Protein AF-A0A533BGE8-F1 (afdb_monomer_lite)

Secondary structure (DSSP, 8-state):
--EEEEEEEE-S-HHHHHHHHHHHHHTTEEEEEEEE-SHHHHHHHHHHHHTT-

Radius of gyration: 11.95 Å; chains: 1; bounding box: 23×30×28 Å

pLDDT: mean 92.81, std 10.22, range [53.16, 98.25]

Foldseek 3Di:
DAAEDEEEAADPDPVVVVVVCVVSVVVRYDYPYDYDHDPVVVVVVVVVVVVVD

Structure (mmCIF, N/CA/C/O backbone):
data_AF-A0A533BGE8-F1
#
_entry.id   AF-A0A533BGE8-F1
#
loop_
_atom_site.group_PDB
_atom_site.id
_atom_site.type_symbol
_atom_site.label_atom_id
_atom_site.label_alt_id
_atom_site.label_comp_id
_atom_site.label_asym_id
_atom_site.label_entity_id
_atom_site.label_seq_id
_atom_site.pdbx_PDB_ins_code
_atom_site.Cartn_x
_atom_site.Cartn_y
_atom_site.Cartn_z
_atom_site.occupancy
_atom_site.B_iso_or_equiv
_atom_site.auth_seq_id
_atom_site.auth_comp_id
_atom_site.auth_asym_id
_atom_site.auth_atom_id
_atom_site.pdbx_PDB_model_num
ATOM 1 N N . MET A 1 1 ? -14.634 2.521 17.994 1.00 77.00 1 MET A N 1
ATOM 2 C CA . MET A 1 1 ? -14.500 3.723 17.143 1.00 77.00 1 MET A CA 1
ATOM 3 C C . MET A 1 1 ? -13.504 3.378 16.050 1.00 77.00 1 MET A C 1
ATOM 5 O O . MET A 1 1 ? -12.413 2.944 16.397 1.00 77.00 1 MET A O 1
ATOM 9 N N . VAL A 1 2 ? -13.889 3.470 14.779 1.00 88.00 2 VAL A N 1
ATOM 10 C CA . VAL A 1 2 ? -12.966 3.251 13.653 1.00 88.00 2 VAL A CA 1
ATOM 11 C C . VAL A 1 2 ? -12.210 4.545 13.349 1.00 88.00 2 VAL A C 1
ATOM 13 O O . VAL A 1 2 ? -12.776 5.630 13.478 1.00 88.00 2 VAL A O 1
ATOM 16 N N . ARG A 1 3 ? -10.915 4.444 13.034 1.00 96.38 3 ARG A N 1
ATOM 17 C CA . ARG A 1 3 ? -10.029 5.594 12.780 1.00 96.38 3 ARG A CA 1
ATOM 18 C C . ARG A 1 3 ? -9.726 5.717 11.283 1.00 96.38 3 ARG A C 1
ATOM 20 O O . ARG A 1 3 ? -9.055 4.823 10.764 1.00 96.38 3 ARG A O 1
ATOM 27 N N . PRO A 1 4 ? -10.141 6.799 10.597 1.00 96.44 4 PRO A N 1
ATOM 28 C CA . PRO A 1 4 ? -9.787 7.014 9.197 1.00 96.44 4 PRO A CA 1
ATOM 29 C C . PRO A 1 4 ? -8.269 7.020 8.997 1.00 96.44 4 PRO A C 1
ATOM 31 O O . PRO A 1 4 ? -7.545 7.683 9.745 1.00 96.44 4 PRO A O 1
ATOM 34 N N . LEU A 1 5 ? -7.785 6.294 7.990 1.00 95.81 5 LEU A N 1
ATOM 35 C CA . LEU A 1 5 ? -6.360 6.198 7.678 1.00 95.81 5 LEU A CA 1
ATOM 36 C C . LEU A 1 5 ? -6.144 6.276 6.168 1.00 95.81 5 LEU A C 1
ATOM 38 O O . LEU A 1 5 ? -6.684 5.477 5.417 1.00 95.81 5 LEU A O 1
ATOM 42 N N . ARG A 1 6 ? -5.325 7.219 5.705 1.00 95.06 6 ARG A N 1
ATOM 43 C CA . ARG A 1 6 ? -4.939 7.303 4.291 1.00 95.06 6 ARG A CA 1
ATOM 44 C C . ARG A 1 6 ? -3.693 6.461 4.063 1.00 95.06 6 ARG A C 1
ATOM 46 O O . ARG A 1 6 ? -2.699 6.667 4.757 1.00 95.06 6 ARG A O 1
ATOM 53 N N . VAL A 1 7 ? -3.747 5.537 3.110 1.00 95.88 7 VAL A N 1
ATOM 54 C CA . VAL A 1 7 ? -2.687 4.546 2.887 1.00 95.88 7 VAL A CA 1
ATOM 55 C C . VAL A 1 7 ? -2.249 4.568 1.425 1.00 95.88 7 VAL A C 1
ATOM 57 O O . VAL A 1 7 ? -3.070 4.469 0.518 1.00 95.88 7 VAL A O 1
ATOM 60 N N . LEU A 1 8 ? -0.946 4.679 1.189 1.00 96.88 8 LEU A N 1
ATOM 61 C CA . LEU A 1 8 ? -0.338 4.374 -0.103 1.00 96.88 8 LEU A CA 1
ATOM 62 C C . LEU A 1 8 ? 0.314 2.996 0.024 1.00 96.88 8 LEU A C 1
ATOM 64 O O . LEU A 1 8 ? 1.233 2.835 0.822 1.00 96.88 8 LEU A O 1
ATOM 68 N N . VAL A 1 9 ? -0.192 2.014 -0.716 1.00 97.06 9 VAL A N 1
ATOM 69 C CA . VAL A 1 9 ? 0.316 0.637 -0.722 1.00 97.06 9 VAL A CA 1
ATOM 70 C C . VAL A 1 9 ? 1.220 0.467 -1.937 1.00 97.06 9 VAL A C 1
ATOM 72 O O . VAL A 1 9 ? 0.784 0.725 -3.058 1.00 97.06 9 VAL A O 1
ATOM 75 N N . ILE A 1 10 ? 2.468 0.057 -1.713 1.00 97.00 10 ILE A N 1
ATOM 76 C CA . ILE A 1 10 ? 3.411 -0.292 -2.776 1.00 97.00 10 ILE A CA 1
ATOM 77 C C . ILE A 1 10 ? 3.478 -1.811 -2.819 1.00 97.00 10 ILE A C 1
ATOM 79 O O . ILE A 1 10 ? 4.122 -2.402 -1.962 1.00 97.00 10 ILE A O 1
ATOM 83 N N . GLU A 1 11 ? 2.754 -2.410 -3.756 1.00 97.31 11 GLU A N 1
ATOM 84 C CA . GLU A 1 11 ? 2.595 -3.862 -3.851 1.00 97.31 11 GLU A CA 1
ATOM 85 C C . GLU A 1 11 ? 2.193 -4.230 -5.282 1.00 97.31 11 GLU A C 1
ATOM 87 O O . GLU A 1 11 ? 1.259 -3.625 -5.831 1.00 97.31 11 GLU A O 1
ATOM 92 N N . ASP A 1 12 ? 2.896 -5.189 -5.883 1.00 94.81 12 ASP A N 1
ATOM 93 C CA . ASP A 1 12 ? 2.641 -5.683 -7.242 1.00 94.81 12 ASP A CA 1
ATOM 94 C C . ASP A 1 12 ? 1.517 -6.729 -7.280 1.00 94.81 12 ASP A C 1
ATOM 96 O O . ASP A 1 12 ? 0.830 -6.854 -8.296 1.00 94.81 12 ASP A O 1
ATOM 100 N N . ASN A 1 13 ? 1.247 -7.394 -6.156 1.00 96.81 13 ASN A N 1
ATOM 101 C CA . ASN A 1 13 ? 0.129 -8.315 -5.997 1.00 96.81 13 ASN A CA 1
ATOM 102 C C . ASN A 1 13 ? -1.111 -7.650 -5.360 1.00 96.81 13 ASN A C 1
ATOM 104 O O . ASN A 1 13 ? -1.093 -7.135 -4.240 1.00 96.81 13 ASN A O 1
ATOM 108 N N . GLU A 1 14 ? -2.242 -7.691 -6.064 1.00 95.94 14 GLU A N 1
ATOM 109 C CA . GLU A 1 14 ? -3.513 -7.163 -5.561 1.00 95.94 14 GLU A CA 1
ATOM 110 C C . GLU A 1 14 ? -4.036 -7.921 -4.329 1.00 95.94 14 GLU A C 1
ATOM 112 O O . GLU A 1 14 ? -4.571 -7.292 -3.410 1.00 95.94 14 GLU A O 1
ATOM 117 N N . ASP A 1 15 ? -3.842 -9.241 -4.271 1.00 97.69 15 ASP A N 1
ATOM 118 C CA . ASP A 1 15 ? -4.317 -10.068 -3.159 1.00 97.69 15 ASP A CA 1
ATOM 119 C C . ASP A 1 15 ? -3.549 -9.762 -1.868 1.00 97.69 15 ASP A C 1
ATOM 121 O O . ASP A 1 15 ? -4.157 -9.603 -0.804 1.00 97.69 15 ASP A O 1
ATOM 125 N N . ASP A 1 16 ? -2.228 -9.588 -1.959 1.00 97.56 16 ASP A N 1
ATOM 126 C CA . ASP A 1 16 ? -1.388 -9.238 -0.809 1.00 97.56 16 ASP A CA 1
ATOM 127 C C . ASP A 1 16 ? -1.739 -7.839 -0.281 1.00 97.56 16 ASP A C 1
ATOM 129 O O . ASP A 1 16 ? -1.927 -7.642 0.927 1.00 97.56 16 ASP A O 1
ATOM 133 N N . ALA A 1 17 ? -1.970 -6.877 -1.182 1.00 97.12 17 ALA A N 1
ATOM 134 C CA . ALA A 1 17 ? -2.472 -5.559 -0.810 1.00 97.12 17 ALA A CA 1
ATOM 135 C C . ALA A 1 17 ? -3.834 -5.645 -0.097 1.00 97.12 17 ALA A C 1
ATOM 137 O O . ALA A 1 17 ? -4.055 -4.961 0.907 1.00 97.12 17 ALA A O 1
ATOM 138 N N . ALA A 1 18 ? -4.746 -6.499 -0.570 1.00 97.44 18 ALA A N 1
ATOM 139 C CA . ALA A 1 18 ? -6.051 -6.687 0.057 1.00 97.44 18 ALA A CA 1
ATOM 140 C C . ALA A 1 18 ? -5.939 -7.285 1.471 1.00 97.44 18 ALA A C 1
ATOM 142 O O . ALA A 1 18 ? -6.695 -6.883 2.364 1.00 97.44 18 ALA A O 1
ATOM 143 N N . LEU A 1 19 ? -4.991 -8.198 1.709 1.00 98.19 19 LEU A N 1
ATOM 144 C CA . LEU A 1 19 ? -4.719 -8.738 3.045 1.00 98.19 19 LEU A CA 1
ATOM 145 C C . LEU A 1 19 ? -4.227 -7.650 4.008 1.00 98.19 19 LEU A C 1
ATOM 147 O O . LEU A 1 19 ? -4.754 -7.540 5.117 1.00 98.19 19 LEU A O 1
ATOM 151 N N . LEU A 1 20 ? -3.310 -6.781 3.572 1.00 97.06 20 LEU A N 1
ATOM 152 C CA . LEU A 1 20 ? -2.833 -5.655 4.385 1.00 97.06 20 LEU A CA 1
ATOM 153 C C . LEU A 1 20 ? -3.977 -4.714 4.798 1.00 97.06 20 LEU A C 1
ATOM 155 O O . LEU A 1 20 ? -4.071 -4.309 5.960 1.00 97.06 20 LEU A O 1
ATOM 159 N N . LEU A 1 21 ? -4.888 -4.393 3.872 1.00 97.75 21 LEU A N 1
ATOM 160 C CA . LEU A 1 21 ? -6.045 -3.539 4.168 1.00 97.75 21 LEU A CA 1
ATOM 161 C C . LEU A 1 21 ? -7.011 -4.191 5.164 1.00 97.75 21 LEU A C 1
ATOM 163 O O . LEU A 1 21 ? -7.535 -3.501 6.044 1.00 97.75 21 LEU A O 1
ATOM 167 N N . ARG A 1 22 ? -7.218 -5.509 5.071 1.00 97.88 22 ARG A N 1
ATOM 168 C CA . ARG A 1 22 ? -8.041 -6.262 6.032 1.00 97.88 22 ARG A CA 1
ATOM 169 C C . ARG A 1 22 ? -7.438 -6.238 7.433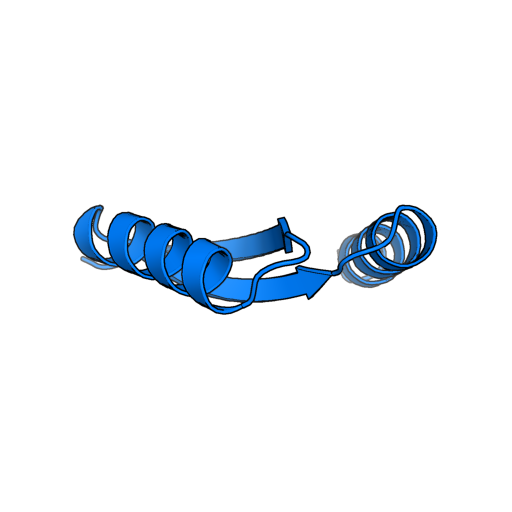 1.00 97.88 22 ARG A C 1
ATOM 171 O O . ARG A 1 22 ? -8.176 -6.060 8.399 1.00 97.88 22 ARG A O 1
ATOM 178 N N . GLU A 1 23 ? -6.121 -6.362 7.564 1.00 98.12 23 GLU A N 1
ATOM 179 C CA . GLU A 1 23 ? -5.469 -6.288 8.877 1.00 98.12 23 GLU A CA 1
ATOM 180 C C . GLU A 1 23 ? -5.558 -4.885 9.492 1.00 98.12 23 GLU A C 1
ATOM 182 O O . GLU A 1 23 ? -5.833 -4.749 10.687 1.00 98.12 23 GLU A O 1
ATOM 187 N N . LEU A 1 24 ? -5.455 -3.825 8.681 1.00 97.56 24 LEU A N 1
ATOM 188 C CA . LEU A 1 24 ? -5.723 -2.459 9.146 1.00 97.56 24 LEU A CA 1
ATOM 189 C C . LEU A 1 24 ? -7.167 -2.302 9.647 1.00 97.56 24 LEU A C 1
ATOM 191 O O . LEU A 1 24 ? -7.390 -1.730 10.718 1.00 97.56 24 LEU A O 1
ATOM 195 N N . GLN A 1 25 ? -8.142 -2.852 8.919 1.00 97.25 25 GLN A N 1
ATOM 196 C CA . GLN A 1 25 ? -9.547 -2.852 9.340 1.00 97.25 25 GLN A CA 1
ATOM 197 C C . GLN A 1 25 ? -9.751 -3.605 10.660 1.00 97.25 25 GLN A C 1
ATOM 199 O O . GLN A 1 25 ? -10.391 -3.085 11.578 1.00 97.25 25 GLN A O 1
ATOM 204 N N . ARG A 1 26 ? -9.145 -4.791 10.806 1.00 97.56 26 ARG A N 1
ATOM 205 C CA . ARG A 1 26 ? -9.160 -5.577 12.054 1.00 97.56 26 ARG A CA 1
ATOM 206 C C . ARG A 1 26 ? -8.517 -4.824 13.222 1.00 97.56 26 ARG A C 1
ATOM 208 O O . ARG A 1 26 ? -8.977 -4.952 14.353 1.00 97.56 26 ARG A O 1
ATOM 215 N N . GLY A 1 27 ? -7.514 -3.989 12.946 1.00 96.62 27 GLY A N 1
ATOM 216 C CA . GLY A 1 27 ? -6.880 -3.078 13.906 1.00 96.62 27 GLY A CA 1
ATOM 217 C C . GLY A 1 27 ? -7.710 -1.841 14.287 1.00 96.62 27 GLY A C 1
ATOM 218 O O . GLY A 1 27 ? -7.226 -0.975 15.023 1.00 96.62 27 GLY A O 1
ATOM 219 N N . GLY A 1 28 ? -8.947 -1.724 13.794 1.00 97.31 28 GLY A N 1
ATOM 220 C CA . GLY A 1 28 ? -9.843 -0.605 14.088 1.00 97.31 28 GLY A CA 1
ATOM 221 C C . GLY A 1 28 ? -9.569 0.647 13.252 1.00 97.31 28 GLY A C 1
ATOM 222 O O . GLY A 1 28 ? -9.932 1.751 13.672 1.00 97.31 28 GLY A O 1
ATOM 223 N N . TYR A 1 29 ? -8.919 0.505 12.096 1.00 98.25 29 TYR A N 1
ATOM 224 C CA . TYR A 1 29 ? -8.785 1.580 11.115 1.00 98.25 29 TYR A CA 1
ATOM 225 C C . TYR A 1 29 ? -9.846 1.481 10.017 1.00 98.25 29 TYR A C 1
ATOM 227 O O . TYR A 1 29 ? -10.411 0.426 9.753 1.00 98.25 29 TYR A O 1
ATOM 235 N N . GLU A 1 30 ? -10.078 2.599 9.344 1.00 97.56 30 GLU A N 1
ATOM 236 C CA . GLU A 1 30 ? -10.861 2.687 8.116 1.00 97.56 30 GLU A CA 1
ATOM 237 C C . GLU A 1 30 ? -9.921 3.169 6.998 1.00 97.56 30 GLU A C 1
ATOM 239 O O . GLU A 1 30 ? -9.712 4.378 6.839 1.00 97.56 30 GLU A O 1
ATOM 244 N N . PRO A 1 31 ? -9.236 2.240 6.302 1.00 97.12 31 PRO A N 1
ATOM 245 C CA . PRO A 1 31 ? -8.224 2.597 5.322 1.00 97.12 31 PRO A CA 1
ATOM 246 C C . PRO A 1 31 ? -8.849 3.111 4.019 1.00 97.12 31 PRO A C 1
ATOM 248 O O . PRO A 1 31 ? -9.612 2.411 3.358 1.00 97.12 31 PRO A O 1
ATOM 251 N N . VAL A 1 32 ? -8.449 4.313 3.608 1.00 95.88 32 VAL A N 1
ATOM 252 C CA . VAL A 1 32 ? -8.630 4.853 2.256 1.00 95.88 32 VAL A CA 1
ATOM 253 C C . VAL A 1 32 ? -7.309 4.659 1.526 1.00 95.88 32 VAL A C 1
ATOM 255 O O . VAL A 1 32 ? -6.341 5.383 1.780 1.00 95.88 32 VAL A O 1
ATOM 258 N N . ALA A 1 33 ? -7.254 3.643 0.669 1.00 95.44 33 ALA A N 1
ATOM 259 C CA . ALA A 1 33 ? -6.006 3.160 0.101 1.00 95.44 33 ALA A CA 1
ATOM 260 C C . ALA A 1 33 ? -5.865 3.436 -1.399 1.00 95.44 33 ALA A C 1
ATOM 262 O O . ALA A 1 33 ? -6.826 3.335 -2.160 1.00 95.44 33 ALA A O 1
ATOM 263 N N . ARG A 1 34 ? -4.634 3.725 -1.824 1.00 96.19 34 ARG A N 1
ATOM 264 C CA . ARG A 1 34 ? -4.203 3.726 -3.227 1.00 96.19 34 ARG A CA 1
ATOM 265 C C . ARG A 1 34 ? -3.070 2.720 -3.386 1.00 96.19 34 ARG A C 1
ATOM 267 O O . ARG A 1 34 ? -2.092 2.816 -2.652 1.00 96.19 34 ARG A O 1
ATOM 274 N N . ARG A 1 35 ? -3.181 1.795 -4.342 1.00 97.06 35 ARG A N 1
ATOM 275 C CA . ARG A 1 35 ? -2.116 0.840 -4.687 1.00 97.06 35 ARG A CA 1
ATOM 276 C C . ARG A 1 35 ? -1.272 1.367 -5.849 1.00 97.06 35 ARG A C 1
ATOM 278 O O . ARG A 1 35 ? -1.809 1.993 -6.764 1.00 97.06 35 ARG A O 1
ATOM 285 N N . VAL A 1 36 ? 0.036 1.144 -5.793 1.00 97.56 36 VAL A N 1
ATOM 286 C CA . VAL A 1 36 ? 1.002 1.437 -6.859 1.00 97.56 36 VAL A CA 1
ATOM 287 C C . VAL A 1 36 ? 2.038 0.318 -6.933 1.00 97.56 36 VAL A C 1
ATOM 289 O O . VAL A 1 36 ? 2.355 -0.29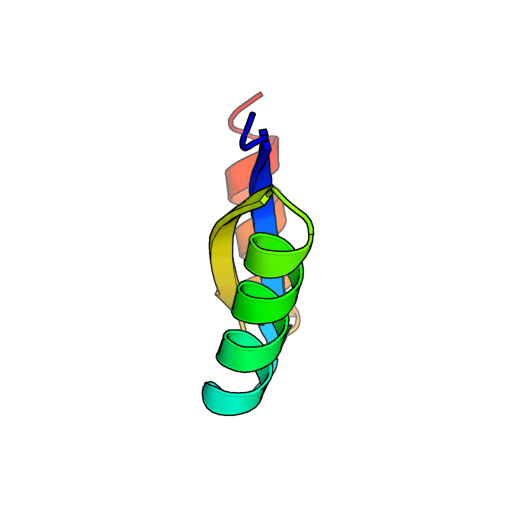6 -5.924 1.00 97.56 36 VAL A O 1
ATOM 292 N N . GLU A 1 37 ? 2.591 0.083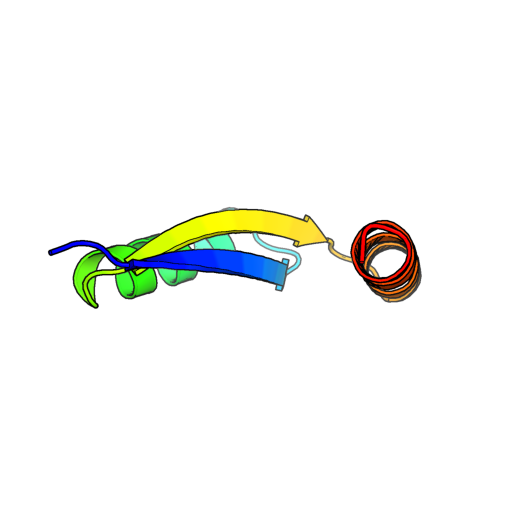 -8.119 1.00 97.44 37 GLU A N 1
ATOM 293 C CA . GLU A 1 37 ? 3.506 -1.049 -8.362 1.00 97.44 37 GLU A CA 1
ATOM 294 C C . GLU A 1 37 ? 4.923 -0.586 -8.722 1.00 97.44 37 GLU A C 1
ATOM 296 O O . GLU A 1 37 ? 5.869 -1.364 -8.717 1.00 97.44 37 GLU A O 1
ATOM 301 N N . THR A 1 38 ? 5.094 0.699 -9.051 1.00 96.06 38 THR A N 1
ATOM 302 C CA . THR A 1 38 ? 6.369 1.232 -9.538 1.00 96.06 38 THR A CA 1
ATOM 303 C C . THR A 1 38 ? 6.860 2.395 -8.681 1.00 96.06 38 THR A C 1
ATOM 305 O O . THR A 1 38 ? 6.048 3.177 -8.169 1.00 96.06 38 THR A O 1
ATOM 308 N N . PRO A 1 39 ? 8.188 2.598 -8.588 1.00 95.69 39 PRO A N 1
ATOM 309 C CA . PRO A 1 39 ? 8.753 3.762 -7.908 1.00 95.69 39 PRO A CA 1
ATOM 310 C C . PRO A 1 39 ? 8.217 5.087 -8.467 1.00 95.69 39 PRO A C 1
ATOM 312 O O . PRO A 1 39 ? 7.869 5.989 -7.709 1.00 95.69 39 PRO A O 1
ATOM 315 N N . ALA A 1 40 ? 8.077 5.195 -9.793 1.00 96.75 40 ALA A N 1
ATOM 316 C CA . ALA A 1 40 ? 7.534 6.388 -10.441 1.00 96.75 40 ALA A CA 1
ATOM 317 C C . ALA A 1 40 ? 6.084 6.670 -10.008 1.00 96.75 40 ALA A C 1
ATOM 319 O O . ALA A 1 40 ? 5.748 7.807 -9.668 1.00 96.75 40 ALA A O 1
ATOM 320 N N . ALA A 1 41 ? 5.237 5.637 -9.958 1.00 96.06 41 ALA A N 1
ATOM 321 C C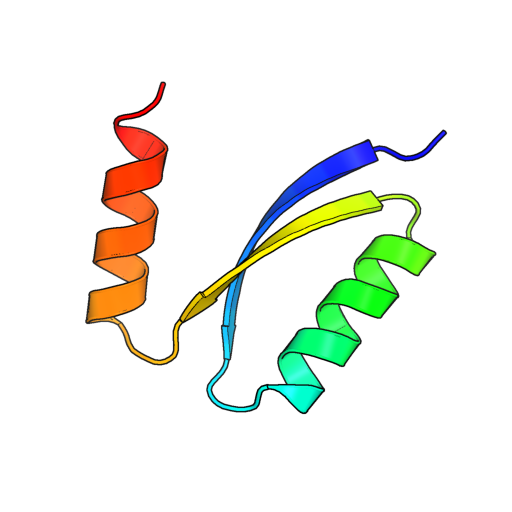A . ALA A 1 41 ? 3.859 5.767 -9.494 1.00 96.06 41 ALA A CA 1
ATOM 322 C C . ALA A 1 41 ? 3.783 6.138 -8.003 1.00 96.06 41 ALA A C 1
ATOM 324 O O . ALA A 1 41 ? 2.949 6.967 -7.632 1.00 96.06 41 ALA A O 1
ATOM 325 N N . MET A 1 42 ? 4.675 5.597 -7.165 1.00 95.38 42 MET A N 1
ATOM 326 C CA . MET A 1 42 ? 4.799 5.981 -5.754 1.00 95.38 42 MET A CA 1
ATOM 327 C C . MET A 1 42 ? 5.159 7.462 -5.603 1.00 95.38 42 MET A C 1
ATOM 329 O O . MET A 1 42 ? 4.465 8.188 -4.890 1.00 95.38 42 MET A O 1
ATOM 333 N N . HIS A 1 43 ? 6.199 7.935 -6.297 1.00 95.50 43 HIS A N 1
ATOM 334 C CA . HIS A 1 43 ? 6.602 9.343 -6.249 1.00 95.50 43 HIS A CA 1
ATOM 335 C C . HIS A 1 43 ? 5.474 10.274 -6.701 1.00 95.50 43 HIS A C 1
ATOM 337 O O . HIS A 1 43 ? 5.181 11.259 -6.022 1.00 95.50 43 HIS A O 1
ATOM 343 N N . HIS A 1 44 ? 4.796 9.932 -7.797 1.00 95.69 44 HIS A N 1
ATOM 344 C CA . HIS A 1 44 ? 3.660 10.702 -8.290 1.00 95.69 44 HIS A CA 1
ATOM 345 C C . HIS A 1 44 ? 2.497 10.722 -7.283 1.00 95.69 44 HIS A C 1
ATOM 347 O O . HIS A 1 44 ? 1.931 11.780 -7.009 1.00 95.69 44 HIS A O 1
ATOM 353 N N . ALA A 1 45 ? 2.166 9.579 -6.673 1.00 94.25 45 ALA A N 1
ATOM 354 C CA . ALA A 1 45 ? 1.127 9.503 -5.649 1.00 94.25 45 ALA A CA 1
ATOM 355 C C . ALA A 1 45 ? 1.462 10.361 -4.415 1.00 94.25 45 ALA A C 1
ATOM 357 O O . ALA A 1 45 ? 0.594 11.078 -3.919 1.00 94.25 45 ALA A O 1
ATOM 358 N N . LEU A 1 46 ? 2.717 10.354 -3.955 1.00 93.56 46 LEU A N 1
ATOM 359 C CA . LEU A 1 46 ? 3.164 11.189 -2.834 1.00 93.56 46 LEU A CA 1
ATOM 360 C C . LEU A 1 46 ? 3.092 12.689 -3.156 1.00 93.56 46 LEU A C 1
ATOM 362 O O . LEU A 1 46 ? 2.654 13.476 -2.314 1.00 93.56 46 LEU A O 1
ATOM 366 N N . GLN A 1 47 ? 3.479 13.094 -4.367 1.00 93.62 47 GLN A N 1
ATOM 367 C CA . GLN A 1 47 ? 3.400 14.492 -4.806 1.00 93.62 47 GLN A CA 1
ATOM 368 C C . GLN A 1 47 ? 1.952 14.997 -4.853 1.00 93.62 47 GLN A C 1
ATOM 370 O O . GLN A 1 47 ? 1.662 16.067 -4.316 1.00 93.62 47 GLN A O 1
ATOM 375 N N . GLN A 1 48 ? 1.035 14.207 -5.424 1.00 88.06 48 GLN A N 1
ATOM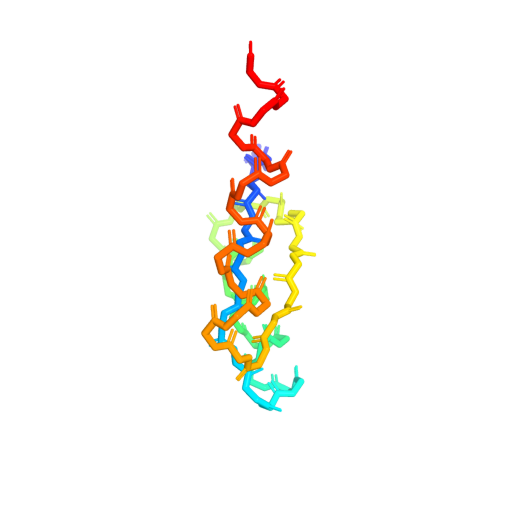 376 C CA . GLN A 1 48 ? -0.391 14.553 -5.493 1.00 88.06 48 GLN A CA 1
ATOM 377 C C . GLN A 1 48 ? -1.014 14.762 -4.109 1.00 88.06 48 GLN A C 1
ATOM 379 O O . GLN A 1 48 ? -1.876 15.623 -3.938 1.00 88.06 48 GLN A O 1
ATOM 384 N N . GLU A 1 49 ? -0.577 13.987 -3.118 1.00 79.94 49 GLU A N 1
ATOM 385 C CA . GLU A 1 49 ? -1.165 14.024 -1.781 1.00 79.94 49 GLU A CA 1
ATOM 386 C C . GLU A 1 49 ? -0.494 15.020 -0.835 1.00 79.94 49 GLU A C 1
ATOM 388 O O . GLU A 1 49 ? -1.125 15.464 0.126 1.00 79.94 49 GLU A O 1
ATOM 393 N N . THR A 1 50 ? 0.748 15.414 -1.122 1.00 67.38 50 THR A N 1
ATOM 394 C CA . THR A 1 50 ? 1.446 16.480 -0.388 1.00 67.38 50 THR A CA 1
ATOM 395 C C . THR A 1 50 ? 0.981 17.864 -0.844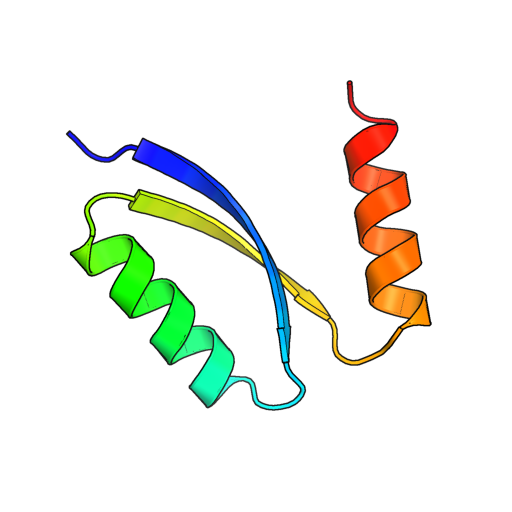 1.00 67.38 50 THR A C 1
ATOM 397 O O . THR A 1 50 ? 0.845 18.755 -0.015 1.00 67.38 50 THR A O 1
ATOM 400 N N . ALA A 1 51 ? 0.646 18.029 -2.129 1.00 62.22 51 ALA A N 1
ATOM 401 C CA . ALA A 1 51 ? 0.103 19.276 -2.682 1.00 62.22 51 ALA A CA 1
ATOM 402 C C . ALA A 1 51 ? -1.346 19.592 -2.246 1.00 62.22 51 ALA A C 1
ATOM 404 O O . ALA A 1 51 ? -1.865 20.658 -2.561 1.00 62.22 51 ALA A O 1
ATOM 405 N N . ARG A 1 52 ? -2.014 18.659 -1.552 1.00 57.84 52 ARG A N 1
ATOM 406 C CA . ARG A 1 52 ? -3.368 18.816 -0.987 1.00 57.84 52 ARG A CA 1
ATOM 407 C C . ARG A 1 52 ? -3.386 19.312 0.467 1.00 57.84 52 ARG A C 1
ATOM 409 O O . ARG A 1 52 ? -4.469 19.400 1.043 1.00 57.84 52 ARG A O 1
ATOM 416 N N . ARG A 1 53 ? -2.219 19.568 1.067 1.00 53.16 53 ARG A N 1
ATOM 417 C CA . ARG A 1 53 ? -2.081 20.239 2.370 1.00 53.16 53 ARG A CA 1
ATOM 418 C C . ARG A 1 53 ? -1.980 21.744 2.181 1.00 53.16 53 ARG A C 1
ATOM 420 O O . ARG A 1 53 ? -2.537 22.445 3.049 1.00 53.16 53 ARG A O 1
#

Sequence (53 aa):
MVRPLRVLVIEDNEDDAALLLRELQRGGYEPVARRVETPAAMHHALQQETARR